Protein AF-A0A847G7D4-F1 (afdb_monomer_lite)

pLDDT: mean 92.66, std 6.48, range [59.78, 97.56]

Structure (mmCIF, N/CA/C/O backbone):
data_AF-A0A847G7D4-F1
#
_entry.id   AF-A0A847G7D4-F1
#
loop_
_atom_site.group_PDB
_atom_site.id
_atom_site.type_symbol
_atom_site.label_atom_id
_atom_site.label_alt_id
_atom_site.label_comp_id
_atom_site.label_asym_id
_atom_site.label_entity_id
_atom_site.label_seq_id
_atom_site.pdbx_PDB_ins_code
_atom_site.Cartn_x
_atom_site.Cartn_y
_atom_site.Cartn_z
_atom_site.occupancy
_atom_site.B_iso_or_equiv
_atom_site.auth_seq_id
_atom_site.auth_comp_id
_atom_site.auth_asym_id
_atom_site.auth_atom_id
_atom_site.pdbx_PDB_model_num
ATOM 1 N N . MET A 1 1 ? 4.724 3.557 -16.819 1.00 59.78 1 MET A N 1
ATOM 2 C CA . MET A 1 1 ? 5.457 2.742 -15.827 1.00 59.78 1 MET A CA 1
ATOM 3 C C . MET A 1 1 ? 5.596 1.332 -16.378 1.00 59.78 1 MET A C 1
ATOM 5 O O . MET A 1 1 ? 4.593 0.795 -16.820 1.00 59.78 1 MET A O 1
ATOM 9 N N . GLU A 1 2 ? 6.792 0.742 -16.414 1.00 77.69 2 GLU A N 1
ATOM 10 C CA . GLU A 1 2 ? 6.991 -0.577 -17.039 1.00 77.69 2 GLU A CA 1
ATOM 11 C C . GLU A 1 2 ? 6.957 -1.713 -16.009 1.00 77.69 2 GLU A C 1
ATOM 13 O O . GLU A 1 2 ? 7.995 -2.234 -15.607 1.00 77.69 2 GLU A O 1
ATOM 18 N N . PHE A 1 3 ? 5.760 -2.131 -15.582 1.00 86.38 3 PHE A N 1
ATOM 19 C CA . PHE A 1 3 ? 5.601 -3.343 -14.758 1.00 86.38 3 PHE A CA 1
ATOM 20 C C . PHE A 1 3 ? 6.111 -4.610 -15.475 1.00 86.38 3 PHE A C 1
ATOM 22 O O . PHE A 1 3 ? 6.434 -5.609 -14.841 1.00 86.38 3 PHE A O 1
ATOM 29 N N . ARG A 1 4 ? 6.243 -4.561 -16.807 1.00 86.69 4 ARG A N 1
ATOM 30 C CA . ARG A 1 4 ? 6.756 -5.658 -17.639 1.00 86.69 4 ARG A CA 1
ATOM 31 C C . ARG A 1 4 ? 8.163 -6.114 -17.250 1.00 86.69 4 ARG A C 1
ATOM 33 O O . ARG A 1 4 ? 8.477 -7.284 -17.429 1.00 86.69 4 ARG A O 1
ATOM 40 N N . LYS A 1 5 ? 8.982 -5.241 -16.650 1.00 89.44 5 LYS A N 1
ATOM 41 C CA . LYS A 1 5 ? 10.324 -5.606 -16.162 1.00 89.44 5 LYS A CA 1
ATOM 42 C C . LYS A 1 5 ? 10.313 -6.678 -15.065 1.00 89.44 5 LYS A C 1
ATOM 44 O O . LYS A 1 5 ? 11.344 -7.289 -14.812 1.00 89.44 5 LYS A O 1
ATOM 49 N N . TYR A 1 6 ? 9.170 -6.886 -14.408 1.00 90.81 6 TYR A N 1
ATOM 50 C CA . TYR A 1 6 ? 8.993 -7.908 -13.375 1.00 90.81 6 TYR A CA 1
ATOM 51 C C . TYR A 1 6 ? 8.557 -9.265 -13.940 1.00 90.81 6 TYR A C 1
ATOM 53 O O . TYR A 1 6 ? 8.302 -10.178 -13.164 1.00 90.81 6 TYR A O 1
ATOM 61 N N . ASN A 1 7 ? 8.468 -9.396 -15.270 1.00 93.69 7 ASN A N 1
ATOM 62 C CA . ASN A 1 7 ? 8.073 -10.620 -15.969 1.00 93.69 7 ASN A CA 1
ATOM 63 C C . ASN A 1 7 ? 6.799 -11.288 -15.393 1.00 93.69 7 ASN A C 1
ATOM 65 O O . ASN A 1 7 ? 6.841 -12.464 -15.023 1.00 93.69 7 ASN A O 1
ATOM 69 N N . PRO A 1 8 ? 5.677 -10.549 -15.262 1.00 92.56 8 PRO A N 1
ATOM 70 C CA . PRO A 1 8 ? 4.425 -11.132 -14.792 1.00 92.56 8 PRO A CA 1
ATOM 71 C C . PRO A 1 8 ? 3.882 -12.159 -15.800 1.00 92.56 8 PRO A C 1
ATOM 73 O O . PRO A 1 8 ? 4.167 -12.051 -16.997 1.00 92.56 8 PRO A O 1
ATOM 76 N N . PRO A 1 9 ? 3.082 -13.137 -15.348 1.00 97.12 9 PRO A N 1
ATOM 77 C CA . PRO A 1 9 ? 2.477 -14.110 -16.247 1.00 97.12 9 PRO A CA 1
ATOM 78 C C . PRO A 1 9 ? 1.471 -13.436 -17.207 1.00 97.12 9 PRO A C 1
ATOM 80 O O . PRO A 1 9 ? 0.978 -12.342 -16.901 1.00 97.12 9 PRO A O 1
ATOM 83 N N . PRO A 1 10 ? 1.163 -14.049 -18.369 1.00 96.12 10 PRO A N 1
ATOM 84 C CA . PRO A 1 10 ? 0.322 -13.440 -19.403 1.00 96.12 10 PRO A CA 1
ATOM 85 C C . PRO A 1 10 ? -1.025 -12.918 -18.888 1.00 96.12 10 PRO A C 1
ATOM 87 O O . PRO A 1 10 ? -1.394 -11.782 -19.178 1.00 96.12 10 PRO A O 1
ATOM 90 N N . GLU A 1 11 ? -1.707 -13.684 -18.041 1.00 96.62 11 GLU A N 1
ATOM 91 C CA . GLU A 1 11 ? -2.991 -13.295 -17.456 1.00 96.62 11 GLU A CA 1
ATOM 92 C C . GLU A 1 11 ? -2.895 -12.026 -16.591 1.00 96.62 11 GLU A C 1
ATOM 94 O O . GLU A 1 11 ? -3.797 -11.189 -16.596 1.00 96.62 11 GLU A O 1
ATOM 99 N N . ALA A 1 12 ? -1.776 -11.826 -15.889 1.00 94.94 12 ALA A N 1
ATOM 100 C CA . ALA A 1 12 ? -1.549 -10.617 -15.106 1.00 94.94 12 ALA A CA 1
ATOM 101 C C . ALA A 1 12 ? -1.219 -9.417 -16.006 1.00 94.94 12 ALA A C 1
ATOM 103 O O . ALA A 1 12 ? -1.592 -8.291 -15.679 1.00 94.94 12 ALA A O 1
ATOM 104 N N . ILE A 1 13 ? -0.556 -9.632 -17.148 1.00 94.81 13 ILE A N 1
ATOM 105 C CA . ILE A 1 13 ? -0.301 -8.573 -18.137 1.00 94.81 13 ILE A CA 1
ATOM 106 C C . ILE A 1 13 ? -1.619 -8.009 -18.668 1.00 94.81 13 ILE A C 1
ATOM 108 O O . ILE A 1 13 ? -1.755 -6.787 -18.751 1.00 94.81 13 ILE A O 1
ATOM 112 N N . ASP A 1 14 ? -2.581 -8.874 -18.990 1.00 95.62 14 ASP A N 1
ATOM 113 C CA . ASP A 1 14 ? -3.890 -8.457 -19.499 1.00 95.62 14 ASP A CA 1
ATOM 114 C C . ASP A 1 14 ? -4.635 -7.588 -18.476 1.00 95.62 14 ASP A C 1
ATOM 116 O O . ASP A 1 14 ? -5.105 -6.498 -18.814 1.00 95.62 14 ASP A O 1
ATOM 120 N N . ILE A 1 15 ? -4.644 -8.003 -17.203 1.00 95.06 15 ILE A N 1
ATOM 121 C CA . ILE A 1 15 ? -5.244 -7.236 -16.098 1.00 95.06 15 ILE A CA 1
ATOM 122 C C . ILE A 1 15 ? -4.548 -5.878 -15.922 1.00 95.06 15 ILE A C 1
ATOM 124 O O . ILE A 1 15 ? -5.209 -4.844 -15.836 1.00 95.06 15 ILE A O 1
ATOM 128 N N . LEU A 1 16 ? -3.212 -5.858 -15.887 1.00 93.75 16 LEU A N 1
ATOM 129 C CA . LEU A 1 16 ? -2.435 -4.634 -15.663 1.00 93.75 16 LEU A CA 1
ATOM 130 C C . LEU A 1 16 ? -2.525 -3.649 -16.839 1.00 93.75 16 LEU A C 1
ATOM 132 O O . LEU A 1 16 ? -2.470 -2.442 -16.614 1.00 93.75 16 LEU A O 1
ATOM 136 N N . ASN A 1 17 ? -2.684 -4.131 -18.077 1.00 93.19 17 ASN A N 1
ATOM 137 C CA . ASN A 1 17 ? -2.933 -3.273 -19.243 1.00 93.19 17 ASN A CA 1
ATOM 138 C C . ASN A 1 17 ? -4.348 -2.670 -19.228 1.00 93.19 17 ASN A C 1
ATOM 140 O O . ASN A 1 17 ? -4.535 -1.566 -19.734 1.00 93.19 17 ASN A O 1
ATOM 144 N N . ALA A 1 18 ? -5.336 -3.390 -18.687 1.00 95.81 18 ALA A N 1
ATOM 145 C CA . ALA A 1 18 ? -6.718 -2.920 -18.584 1.00 95.81 18 ALA A CA 1
ATOM 146 C C . ALA A 1 18 ? -6.952 -1.964 -17.397 1.00 95.81 18 ALA A C 1
ATOM 148 O O . ALA A 1 18 ? -7.971 -1.274 -17.352 1.00 95.81 18 ALA A O 1
ATOM 149 N N . ALA A 1 19 ? -6.033 -1.921 -16.429 1.00 94.31 19 ALA A N 1
ATOM 150 C CA . ALA A 1 19 ? -6.152 -1.076 -15.250 1.00 94.31 19 ALA A CA 1
ATOM 151 C C . ALA A 1 19 ? -6.105 0.428 -15.610 1.00 94.31 19 ALA A C 1
ATOM 153 O O . ALA A 1 19 ? -5.246 0.842 -16.392 1.00 94.31 19 ALA A O 1
ATOM 154 N N . PRO A 1 20 ? -6.941 1.285 -14.986 1.00 94.62 20 PRO A N 1
ATOM 155 C CA . PRO A 1 20 ? -6.899 2.741 -15.192 1.00 94.62 20 PRO A CA 1
ATOM 156 C C . PRO A 1 20 ? -5.550 3.385 -14.838 1.00 94.62 20 PRO A C 1
ATOM 158 O O . PRO A 1 20 ? -5.212 4.458 -15.334 1.00 94.62 20 PRO A O 1
ATOM 161 N N . GLY A 1 21 ? -4.775 2.736 -13.969 1.00 91.75 21 GLY A N 1
ATOM 162 C CA . GLY A 1 21 ? -3.430 3.141 -13.594 1.00 91.75 21 GLY A CA 1
ATOM 163 C C . GLY A 1 21 ? -2.723 2.034 -12.821 1.00 91.75 21 GLY A C 1
ATOM 164 O O . GLY A 1 21 ? -3.352 1.271 -12.092 1.00 91.75 21 GLY A O 1
ATOM 165 N N . VAL A 1 22 ? -1.401 1.952 -12.980 1.00 91.00 22 VAL A N 1
ATOM 166 C CA . VAL A 1 22 ? -0.549 0.979 -12.286 1.00 91.00 22 VAL A CA 1
ATOM 167 C C . VAL A 1 22 ? 0.635 1.709 -11.666 1.00 91.00 22 VAL A C 1
ATOM 169 O O . VAL A 1 22 ? 1.362 2.422 -12.362 1.00 91.00 22 VAL A O 1
ATOM 172 N N . ILE A 1 23 ? 0.846 1.492 -10.366 1.00 89.75 23 ILE A N 1
ATOM 173 C CA . ILE A 1 23 ? 1.998 1.985 -9.605 1.00 89.75 23 ILE A CA 1
ATOM 174 C C . ILE A 1 23 ? 2.757 0.773 -9.055 1.00 89.75 23 ILE A C 1
ATOM 176 O O . ILE A 1 23 ? 2.155 -0.116 -8.464 1.00 89.75 23 ILE A O 1
ATOM 180 N N . ALA A 1 24 ? 4.076 0.728 -9.247 1.00 88.50 24 ALA A N 1
ATOM 181 C CA . ALA A 1 24 ? 4.931 -0.371 -8.801 1.00 88.50 24 ALA A CA 1
ATOM 182 C C . ALA A 1 24 ? 6.186 0.137 -8.072 1.00 88.50 24 ALA A C 1
ATOM 184 O O . ALA A 1 24 ? 7.039 0.813 -8.650 1.00 88.50 24 ALA A O 1
ATOM 185 N N . ALA A 1 25 ? 6.361 -0.233 -6.805 1.00 91.06 25 ALA A N 1
ATOM 186 C CA . ALA A 1 25 ? 7.605 0.055 -6.100 1.00 91.06 25 ALA A CA 1
ATOM 187 C C . ALA A 1 25 ? 8.764 -0.750 -6.716 1.00 91.06 25 ALA A C 1
ATOM 189 O O . ALA A 1 25 ? 8.719 -1.975 -6.809 1.00 91.06 25 ALA A O 1
ATOM 190 N N . SER A 1 26 ? 9.818 -0.064 -7.157 1.00 90.88 26 SER A N 1
ATOM 191 C CA . SER A 1 26 ? 11.021 -0.697 -7.723 1.00 90.88 26 SER A CA 1
ATOM 192 C C . SER A 1 26 ? 12.174 -0.787 -6.735 1.00 90.88 26 SER A C 1
ATOM 194 O O . SER A 1 26 ? 13.155 -1.474 -7.007 1.00 90.88 26 SER A O 1
ATOM 196 N N . THR A 1 27 ? 12.076 -0.078 -5.614 1.00 92.25 27 THR A N 1
ATOM 197 C CA . THR A 1 27 ? 13.087 -0.040 -4.561 1.00 92.25 27 THR A CA 1
ATOM 198 C C . THR A 1 27 ? 12.414 -0.039 -3.193 1.00 92.25 27 THR A C 1
ATOM 200 O O . THR A 1 27 ? 11.253 0.353 -3.062 1.00 92.25 27 THR A O 1
ATOM 203 N N . ILE A 1 28 ? 13.155 -0.441 -2.158 1.00 92.50 28 ILE A N 1
ATOM 204 C CA . ILE A 1 28 ? 12.665 -0.393 -0.774 1.00 92.50 28 ILE A CA 1
ATOM 205 C C . ILE A 1 28 ? 12.259 1.039 -0.369 1.00 92.50 28 ILE A C 1
ATOM 207 O O . ILE A 1 28 ? 11.157 1.188 0.148 1.00 92.50 28 ILE A O 1
ATOM 211 N N . PRO A 1 29 ? 13.043 2.106 -0.644 1.00 92.44 29 PRO A N 1
ATOM 212 C CA . PRO A 1 29 ? 12.605 3.472 -0.352 1.00 92.44 29 PRO A CA 1
ATOM 213 C C . PRO A 1 29 ? 11.285 3.853 -1.030 1.00 92.44 29 PRO A C 1
ATOM 215 O O . PRO A 1 29 ? 10.409 4.399 -0.371 1.00 92.44 29 PRO A O 1
ATOM 218 N N . GLN A 1 30 ? 11.103 3.497 -2.309 1.00 93.06 30 GLN A N 1
ATOM 219 C CA . GLN A 1 30 ? 9.839 3.746 -3.013 1.00 93.06 30 GLN A CA 1
ATOM 220 C C . GLN A 1 30 ? 8.673 2.998 -2.370 1.00 93.06 30 GLN A C 1
ATOM 222 O O . GLN A 1 30 ? 7.587 3.555 -2.263 1.00 93.06 30 GLN A O 1
ATOM 227 N N . LEU A 1 31 ? 8.892 1.752 -1.939 1.00 92.75 31 LEU A N 1
ATOM 228 C CA . LEU A 1 31 ? 7.874 0.980 -1.234 1.00 92.75 31 LEU A CA 1
ATOM 229 C C . LEU A 1 31 ? 7.481 1.668 0.078 1.00 92.75 31 LEU A C 1
ATOM 231 O O . LEU A 1 31 ? 6.299 1.842 0.335 1.00 92.75 31 LEU A O 1
ATOM 235 N N . ILE A 1 32 ? 8.460 2.102 0.877 1.00 93.62 32 ILE A N 1
ATOM 236 C CA . ILE A 1 32 ? 8.206 2.782 2.154 1.00 93.62 32 ILE A CA 1
ATOM 237 C C . ILE A 1 32 ? 7.471 4.109 1.926 1.00 93.62 32 ILE A C 1
ATOM 239 O O . ILE A 1 32 ? 6.515 4.402 2.640 1.00 93.62 32 ILE A O 1
ATOM 243 N N . ASP A 1 33 ? 7.890 4.911 0.946 1.00 93.81 33 ASP A N 1
ATOM 244 C CA . ASP A 1 33 ? 7.225 6.178 0.632 1.00 93.81 33 ASP A CA 1
ATOM 245 C C . ASP A 1 33 ? 5.779 5.941 0.177 1.00 93.81 33 ASP A C 1
ATOM 247 O O . ASP A 1 33 ? 4.876 6.598 0.684 1.00 93.81 33 ASP A O 1
ATOM 251 N N . LEU A 1 34 ? 5.531 4.968 -0.707 1.00 93.75 34 LEU A N 1
ATOM 252 C CA . LEU A 1 34 ? 4.172 4.625 -1.142 1.00 93.75 34 LEU A CA 1
ATOM 253 C C . LEU A 1 34 ? 3.294 4.135 0.018 1.00 93.75 34 LEU A C 1
ATOM 255 O O . LEU A 1 34 ? 2.133 4.527 0.096 1.00 93.75 34 LEU A O 1
ATOM 259 N N . SER A 1 35 ? 3.839 3.333 0.934 1.00 93.62 35 SER A N 1
ATOM 260 C CA . SER A 1 35 ? 3.084 2.808 2.078 1.00 93.62 35 SER A CA 1
ATOM 261 C C . SER A 1 35 ? 2.793 3.856 3.157 1.00 93.62 35 SER A C 1
ATOM 263 O O . SER A 1 35 ? 1.795 3.743 3.859 1.00 93.62 35 SER A O 1
ATOM 265 N N . CYS A 1 36 ? 3.656 4.861 3.322 1.00 95.25 36 CYS A N 1
ATOM 266 C CA . CYS A 1 36 ? 3.561 5.841 4.409 1.00 95.25 36 CYS A CA 1
ATOM 267 C C . CYS A 1 36 ? 2.997 7.204 3.978 1.00 95.25 36 CYS A C 1
ATOM 269 O O . CYS A 1 36 ? 3.118 8.160 4.738 1.00 95.25 36 CYS A O 1
ATOM 271 N N . GLY A 1 37 ? 2.372 7.321 2.802 1.00 92.25 37 GLY A N 1
ATOM 272 C CA . GLY A 1 37 ? 1.742 8.575 2.358 1.00 92.25 37 GLY A CA 1
ATOM 273 C C . GLY A 1 37 ? 2.694 9.566 1.677 1.00 92.25 37 GLY A C 1
ATOM 274 O O . GLY A 1 37 ? 2.391 10.751 1.574 1.00 92.25 37 GLY A O 1
ATOM 275 N N . GLY A 1 38 ? 3.842 9.090 1.199 1.00 93.88 38 GLY A N 1
ATOM 276 C CA . GLY A 1 38 ? 4.800 9.839 0.394 1.00 93.88 38 GLY A CA 1
ATOM 277 C C . GLY A 1 38 ? 6.130 10.144 1.097 1.00 93.88 38 GLY A C 1
ATOM 278 O O . GLY A 1 38 ? 6.335 9.804 2.268 1.00 93.88 38 GLY A O 1
ATOM 279 N N . PRO A 1 39 ? 7.066 10.789 0.375 1.00 94.00 39 PRO A N 1
ATOM 280 C CA . PRO A 1 39 ? 8.379 11.138 0.906 1.00 94.00 39 PRO A CA 1
ATOM 281 C C . PRO A 1 39 ? 8.284 12.036 2.140 1.00 94.00 39 PRO A C 1
ATOM 283 O O . PRO A 1 39 ? 7.574 13.038 2.147 1.00 94.00 39 PRO A O 1
ATOM 286 N N . GLY A 1 40 ? 9.032 11.689 3.186 1.00 90.69 40 GLY A N 1
ATOM 287 C CA . GLY A 1 40 ? 9.067 12.450 4.439 1.00 90.69 40 GLY A CA 1
ATOM 288 C C . GLY A 1 40 ? 7.892 12.188 5.384 1.00 90.69 40 GLY A C 1
ATOM 289 O O . GLY A 1 40 ? 7.958 12.608 6.538 1.00 90.69 40 GLY A O 1
ATOM 290 N N . SER A 1 41 ? 6.867 11.451 4.950 1.00 94.38 41 SER A N 1
ATOM 291 C CA . SER A 1 41 ? 5.781 11.029 5.828 1.00 94.38 41 SER A CA 1
ATOM 292 C C . SER A 1 41 ? 6.153 9.773 6.624 1.00 94.38 41 SER A C 1
ATOM 294 O O . SER A 1 41 ? 6.802 8.842 6.128 1.00 94.38 41 SER A O 1
ATOM 296 N N . SER A 1 42 ? 5.745 9.752 7.891 1.00 93.88 42 SER A N 1
ATOM 297 C CA . SER A 1 42 ? 5.930 8.632 8.819 1.00 93.88 42 SER A CA 1
ATOM 298 C C . SER A 1 42 ? 4.617 7.972 9.239 1.00 93.88 42 SER A C 1
ATOM 300 O O . SER A 1 42 ? 4.654 6.985 9.976 1.00 93.88 42 SER A O 1
ATOM 302 N N . TYR A 1 43 ? 3.484 8.494 8.772 1.00 95.31 43 TYR A N 1
ATOM 303 C CA . TYR A 1 43 ? 2.147 8.041 9.127 1.00 95.31 43 TYR A CA 1
ATOM 304 C C . TYR A 1 43 ? 1.223 8.141 7.918 1.00 95.31 43 TYR A C 1
ATOM 306 O O . TYR A 1 43 ? 1.222 9.146 7.209 1.00 95.31 43 TYR A O 1
ATOM 314 N N . PHE A 1 44 ? 0.412 7.114 7.716 1.00 97.12 44 PHE A N 1
ATOM 315 C CA . PHE A 1 44 ? -0.674 7.125 6.755 1.00 97.12 44 PHE A CA 1
ATOM 316 C C . PHE A 1 44 ? -1.874 6.392 7.335 1.00 97.12 44 PHE A C 1
ATOM 318 O O . PHE A 1 44 ? -1.720 5.390 8.030 1.00 97.12 44 PHE A O 1
ATOM 325 N N . GLU A 1 45 ? -3.065 6.895 7.046 1.00 96.50 45 GLU A N 1
ATOM 326 C CA . GLU A 1 45 ? -4.310 6.284 7.481 1.00 96.50 45 GLU A CA 1
ATOM 327 C C . GLU A 1 45 ? -5.014 5.662 6.278 1.00 96.50 45 GLU A C 1
ATOM 329 O O . GLU A 1 45 ? -5.325 6.347 5.302 1.00 96.50 45 GLU A O 1
ATOM 334 N N . VAL A 1 46 ? -5.254 4.355 6.352 1.00 96.06 46 VAL A N 1
ATOM 335 C CA . VAL A 1 46 ? -6.085 3.638 5.387 1.00 96.06 46 VAL A CA 1
ATOM 336 C C . VAL A 1 46 ? -7.521 3.766 5.871 1.00 96.06 46 VAL A C 1
ATOM 338 O O . VAL A 1 46 ? -7.928 3.081 6.809 1.00 96.06 46 VAL A O 1
ATOM 341 N N . ALA A 1 47 ? -8.268 4.682 5.262 1.00 96.12 47 ALA A N 1
ATOM 342 C CA . ALA A 1 47 ? -9.655 4.954 5.610 1.00 96.12 47 ALA A CA 1
ATOM 343 C C . ALA A 1 47 ? -10.503 5.214 4.365 1.00 96.12 47 ALA A C 1
ATOM 345 O O . ALA A 1 47 ? -10.009 5.729 3.356 1.00 96.12 47 ALA A O 1
ATOM 346 N N . TYR A 1 48 ? -11.777 4.844 4.437 1.00 96.38 48 TYR A N 1
ATOM 347 C CA . TYR A 1 48 ? -12.730 5.007 3.345 1.00 96.38 48 TYR A CA 1
ATOM 348 C C . TYR A 1 48 ? -14.167 5.032 3.861 1.00 96.38 48 TYR A C 1
ATOM 350 O O . TYR A 1 48 ? -14.472 4.586 4.966 1.00 96.38 48 TYR A O 1
ATOM 358 N N . GLU A 1 49 ? -15.064 5.557 3.032 1.00 97.44 49 GLU A N 1
ATOM 359 C CA . GLU A 1 49 ? -16.497 5.548 3.300 1.00 97.44 49 GLU A CA 1
ATOM 360 C C . GLU A 1 49 ? -17.051 4.122 3.171 1.00 97.44 49 GLU A C 1
ATOM 362 O O . GLU A 1 49 ? -16.856 3.451 2.153 1.00 97.44 49 GLU A O 1
ATOM 367 N N . VAL A 1 50 ? -17.773 3.667 4.192 1.00 95.75 50 VAL A N 1
ATOM 368 C CA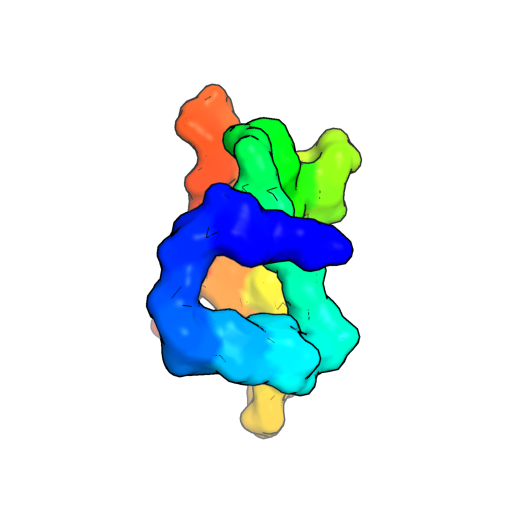 . VAL A 1 50 ? -18.472 2.382 4.214 1.00 95.75 50 VAL A CA 1
ATOM 369 C C . VAL A 1 50 ? -19.971 2.634 4.303 1.00 95.75 50 VAL A C 1
ATOM 371 O O . VAL A 1 50 ? -20.456 3.304 5.218 1.00 95.75 50 VAL A O 1
ATOM 374 N N . GLU A 1 51 ? -20.723 2.060 3.364 1.00 96.75 51 GLU A N 1
ATOM 375 C CA . GLU A 1 51 ? -22.179 2.194 3.314 1.00 96.75 51 GLU A CA 1
ATOM 376 C C . GLU A 1 51 ? -22.821 1.796 4.657 1.00 96.75 51 GLU A C 1
ATOM 378 O O . GLU A 1 51 ? -22.565 0.724 5.207 1.00 96.75 51 GLU A O 1
ATOM 383 N N . GLY A 1 52 ? -23.630 2.700 5.219 1.00 97.00 52 GLY A N 1
ATOM 384 C CA . GLY A 1 52 ? -24.299 2.514 6.511 1.00 97.00 52 GLY A CA 1
ATOM 385 C C . GLY A 1 52 ? -23.412 2.679 7.754 1.00 97.00 52 GLY A C 1
ATOM 386 O O . GLY A 1 52 ? -23.944 2.645 8.863 1.00 97.00 52 GLY A O 1
ATOM 387 N N . LYS A 1 53 ? -22.096 2.881 7.603 1.00 93.81 53 LYS A N 1
ATOM 388 C CA . LYS A 1 53 ? -21.154 3.095 8.721 1.00 93.81 53 LYS A CA 1
ATOM 389 C C . LYS A 1 53 ? -20.436 4.447 8.679 1.00 93.81 53 LYS A C 1
ATOM 391 O O . LYS A 1 53 ? -19.920 4.873 9.707 1.00 93.81 53 LYS A O 1
ATOM 396 N N . GLY A 1 54 ? -20.443 5.128 7.534 1.00 95.94 54 GLY A N 1
ATOM 397 C CA . GLY A 1 54 ? -19.732 6.389 7.347 1.00 95.94 54 GLY A CA 1
ATOM 398 C C . GLY A 1 54 ? -18.245 6.170 7.075 1.00 95.94 54 GLY A C 1
ATOM 399 O O . GLY A 1 54 ? -17.839 5.100 6.619 1.00 95.94 54 GLY A O 1
ATOM 400 N N . TRP A 1 55 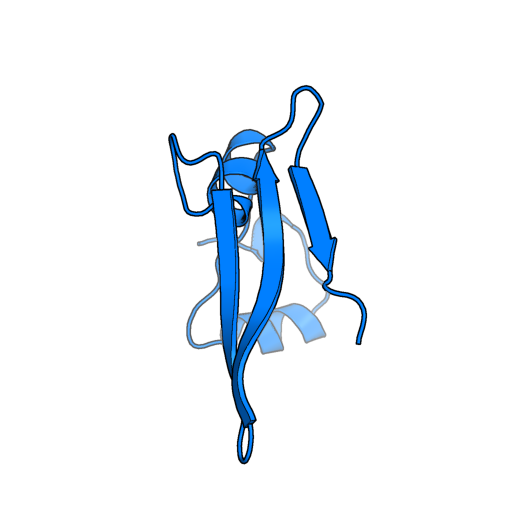? -17.427 7.172 7.386 1.00 96.50 55 TRP A N 1
ATOM 401 C CA . TRP A 1 55 ? -15.975 7.096 7.248 1.00 96.50 55 TRP A CA 1
ATOM 402 C C . TRP A 1 55 ? -15.379 6.115 8.265 1.00 96.50 55 TRP A C 1
ATOM 404 O O . TRP A 1 55 ? -15.502 6.319 9.475 1.00 96.50 55 TRP A O 1
ATOM 414 N N . VAL A 1 56 ? -14.729 5.056 7.784 1.00 95.62 56 VAL A N 1
ATOM 415 C CA . VAL A 1 56 ? -14.117 4.017 8.619 1.00 95.62 56 VAL A CA 1
ATOM 416 C C . VAL A 1 56 ? -12.618 3.975 8.360 1.00 95.62 56 VAL A C 1
ATOM 418 O O . VAL A 1 56 ? -12.177 3.807 7.225 1.00 95.62 56 VAL A O 1
ATOM 421 N N . THR A 1 57 ? -11.836 4.080 9.431 1.00 96.06 57 THR A N 1
ATOM 422 C CA . THR A 1 57 ? -10.406 3.770 9.412 1.00 96.06 57 THR A CA 1
ATOM 423 C C . THR A 1 57 ? -10.223 2.261 9.537 1.00 96.06 57 THR A C 1
ATOM 425 O O . THR A 1 57 ? -10.645 1.663 10.523 1.00 96.06 57 THR A O 1
ATOM 428 N N . GLU A 1 58 ? -9.601 1.637 8.543 1.00 95.19 58 GLU A N 1
ATOM 429 C CA . GLU A 1 58 ? -9.306 0.201 8.543 1.00 95.19 58 GLU A CA 1
ATOM 430 C C . GLU A 1 58 ? -7.965 -0.085 9.229 1.00 95.19 58 GLU A C 1
ATOM 432 O O . GLU A 1 58 ? -7.852 -0.982 10.069 1.00 95.19 58 GLU A O 1
ATOM 437 N N . ALA A 1 59 ? -6.941 0.701 8.889 1.00 96.81 59 ALA A N 1
ATOM 438 C CA . ALA A 1 59 ? -5.599 0.516 9.413 1.00 96.81 59 ALA A CA 1
ATOM 439 C C . ALA A 1 59 ? -4.816 1.826 9.488 1.00 96.81 59 ALA A C 1
ATOM 441 O O . ALA A 1 59 ? -5.008 2.755 8.701 1.00 96.81 59 ALA A O 1
ATOM 442 N N . THR A 1 60 ? -3.854 1.857 10.404 1.00 96.75 60 THR A N 1
ATOM 443 C CA . THR A 1 60 ? -2.818 2.894 10.455 1.00 96.75 60 THR A CA 1
ATOM 444 C C . THR A 1 60 ? -1.491 2.310 9.994 1.00 96.75 60 THR A C 1
ATOM 446 O O . THR A 1 60 ? -1.138 1.184 10.347 1.00 96.75 60 THR A O 1
ATOM 449 N N . VAL A 1 61 ? -0.751 3.059 9.183 1.00 97.56 61 VAL A N 1
ATOM 450 C CA . VAL A 1 61 ? 0.528 2.635 8.616 1.00 97.56 61 VAL A CA 1
ATOM 451 C C . VAL A 1 61 ? 1.625 3.569 9.099 1.00 97.56 61 VAL A C 1
ATOM 453 O O . VAL A 1 61 ? 1.613 4.766 8.816 1.00 97.56 61 VAL A O 1
ATOM 456 N N . ASN A 1 62 ? 2.603 3.024 9.817 1.00 96.62 62 ASN A N 1
ATOM 457 C CA . ASN A 1 62 ? 3.672 3.788 10.448 1.00 96.62 62 ASN A CA 1
ATOM 458 C C . ASN A 1 62 ? 5.040 3.403 9.884 1.00 96.62 62 ASN A C 1
ATOM 460 O O . ASN A 1 62 ?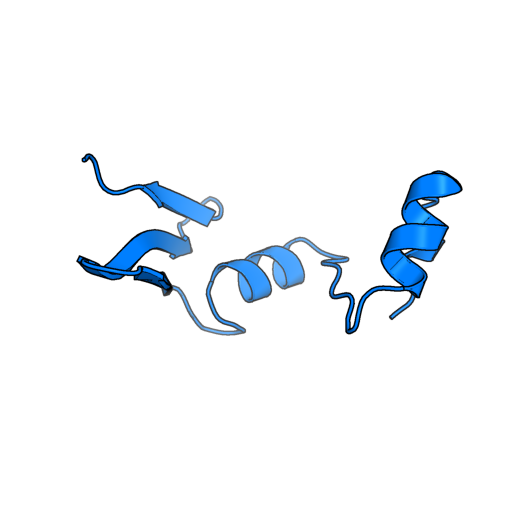 5.388 2.221 9.807 1.00 96.62 62 ASN A O 1
ATOM 464 N N . ARG A 1 63 ? 5.867 4.409 9.587 1.00 95.50 63 ARG A N 1
ATOM 465 C CA . ARG A 1 63 ? 7.303 4.212 9.367 1.00 95.50 63 ARG A CA 1
ATOM 466 C C . ARG A 1 63 ? 7.971 3.993 10.722 1.00 95.50 63 ARG A C 1
ATOM 468 O O . ARG A 1 63 ? 7.971 4.882 11.572 1.00 95.50 63 ARG A O 1
ATOM 475 N N . VAL A 1 64 ? 8.560 2.821 10.917 1.00 94.50 64 VAL A N 1
ATOM 476 C CA . VAL A 1 64 ? 9.247 2.432 12.155 1.00 94.50 64 VAL A CA 1
ATOM 477 C C . VAL A 1 64 ? 10.740 2.226 11.899 1.00 94.50 64 VAL A C 1
ATOM 479 O O . VAL A 1 64 ? 11.198 2.227 10.758 1.00 94.50 64 VAL A O 1
ATOM 482 N N . ARG A 1 65 ? 11.535 2.053 12.964 1.00 91.06 65 ARG A N 1
ATOM 483 C CA . ARG A 1 65 ? 13.006 1.944 12.861 1.00 91.06 65 ARG A CA 1
ATOM 484 C C . ARG A 1 65 ? 13.487 0.853 11.899 1.00 91.06 65 ARG A C 1
ATOM 486 O O . ARG A 1 65 ? 14.555 1.004 11.319 1.00 91.06 65 ARG A O 1
ATOM 493 N N . ASN A 1 66 ? 12.734 -0.233 11.761 1.00 88.56 66 ASN A N 1
ATOM 494 C CA . ASN A 1 66 ? 13.103 -1.421 10.993 1.00 88.56 66 ASN A CA 1
ATOM 495 C C . ASN A 1 66 ? 12.177 -1.698 9.796 1.00 88.56 66 ASN A C 1
ATOM 497 O O . ASN A 1 66 ? 12.245 -2.790 9.237 1.00 88.56 66 ASN A O 1
ATOM 501 N N . GLY A 1 67 ? 11.324 -0.751 9.395 1.00 90.69 67 GLY A N 1
ATOM 502 C CA . GLY A 1 67 ? 10.435 -0.944 8.250 1.00 90.69 67 GLY A CA 1
ATOM 503 C C . GLY A 1 67 ? 9.119 -0.188 8.362 1.00 90.69 67 GLY A C 1
ATOM 504 O O . GLY A 1 67 ? 9.083 0.972 8.771 1.00 90.69 67 GLY A O 1
ATOM 505 N N . VAL A 1 68 ? 8.039 -0.859 7.971 1.00 95.75 68 VAL A N 1
ATOM 506 C CA . VAL A 1 68 ? 6.674 -0.328 7.970 1.00 95.75 68 VAL A CA 1
ATOM 507 C 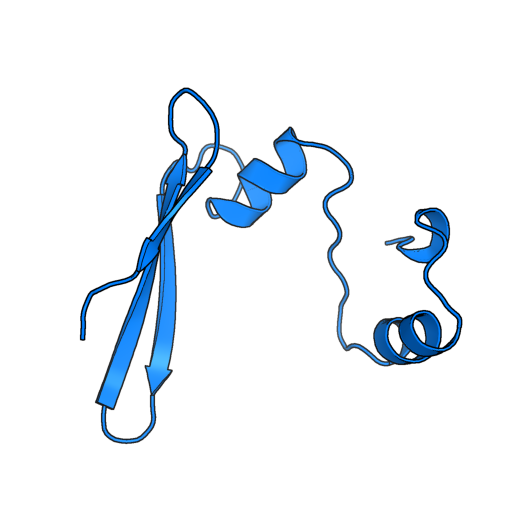C . VAL A 1 68 ? 5.796 -1.252 8.806 1.00 95.75 68 VAL A C 1
ATOM 509 O O . VAL A 1 68 ? 5.843 -2.467 8.624 1.00 95.75 68 VAL A O 1
ATOM 512 N N . ALA A 1 69 ? 5.011 -0.678 9.714 1.00 96.38 69 ALA A N 1
ATOM 513 C CA . ALA A 1 69 ? 4.013 -1.396 10.500 1.00 96.38 69 ALA A CA 1
ATOM 514 C C . ALA A 1 69 ? 2.613 -0.984 10.036 1.00 96.38 69 ALA A C 1
ATOM 516 O O . ALA A 1 69 ? 2.310 0.205 10.036 1.00 96.38 69 ALA A O 1
ATOM 517 N N . ALA A 1 70 ? 1.787 -1.955 9.644 1.00 96.19 70 ALA A N 1
ATOM 518 C CA . ALA A 1 70 ? 0.362 -1.759 9.394 1.00 96.19 70 ALA A CA 1
ATOM 519 C C . ALA A 1 70 ? -0.416 -2.321 10.590 1.00 96.19 70 ALA A C 1
ATOM 521 O O . ALA A 1 70 ? -0.357 -3.523 10.852 1.00 96.19 70 ALA A O 1
ATOM 522 N N . ASN A 1 71 ? -1.099 -1.450 11.326 1.00 95.62 71 ASN A N 1
ATOM 523 C CA . ASN A 1 71 ? -1.865 -1.802 12.514 1.00 95.62 71 ASN A CA 1
ATOM 524 C C . ASN A 1 71 ? -3.353 -1.731 12.176 1.00 95.62 71 ASN A C 1
ATOM 526 O O . ASN A 1 71 ? -3.875 -0.644 11.917 1.00 95.62 71 ASN A O 1
ATOM 530 N N . TYR A 1 72 ? -4.010 -2.886 12.175 1.00 95.75 72 TYR A N 1
ATOM 531 C CA . TYR A 1 72 ? -5.450 -2.999 11.973 1.00 95.75 72 TYR A CA 1
ATOM 532 C C . TYR A 1 72 ? -6.171 -2.719 13.285 1.00 95.75 72 TYR A C 1
ATOM 534 O O . TYR A 1 72 ? -5.710 -3.138 14.350 1.00 95.75 72 TYR A O 1
ATOM 542 N N . LEU A 1 73 ? -7.288 -2.003 13.206 1.00 91.25 73 LEU A N 1
ATOM 543 C CA . LEU A 1 73 ? -8.140 -1.798 14.371 1.00 91.25 73 LEU A CA 1
ATOM 544 C C . LEU A 1 73 ? -8.878 -3.113 14.674 1.00 91.25 73 LEU A C 1
ATOM 546 O O . LEU A 1 73 ? -9.394 -3.756 13.760 1.00 91.25 73 LEU A O 1
ATOM 550 N N . GLU A 1 74 ? -8.904 -3.540 15.939 1.00 78.94 74 GLU A N 1
ATOM 551 C CA . GLU A 1 74 ? -9.768 -4.654 16.347 1.00 78.94 74 GLU A CA 1
ATOM 552 C C . GLU A 1 74 ? -11.241 -4.215 16.278 1.00 78.94 74 GLU A C 1
ATOM 554 O O . GLU A 1 74 ? -11.561 -3.059 16.565 1.00 78.94 74 GLU A O 1
ATOM 559 N N . ALA A 1 75 ? -12.105 -5.132 15.831 1.00 60.19 75 ALA A N 1
ATOM 560 C CA . ALA A 1 75 ? -13.531 -4.904 15.582 1.00 60.19 75 ALA A CA 1
ATOM 561 C C . ALA A 1 75 ? -14.385 -4.913 16.857 1.00 60.19 75 ALA A C 1
ATOM 563 O O . ALA A 1 75 ? -14.075 -5.703 17.778 1.00 60.19 75 ALA A O 1
#

Radius of gyration: 15.65 Å; chains: 1; bounding box: 37×27×36 Å

Foldseek 3Di:
DCPCVVVDDPVVVVVQVPDPDDDDDPDQVSVQQVQQVHPPGFKDWDWDQDVPPGIDTQWIWGQDPVHIDTGGDDD

Sequence (75 aa):
MEFRKYNPPPEAIDILNAAPGVIAASTIPQLIDLSCGGPGSSYFEVAYEVEGKGWVTEATVNRVRNGVAANYLEA

Secondary structure 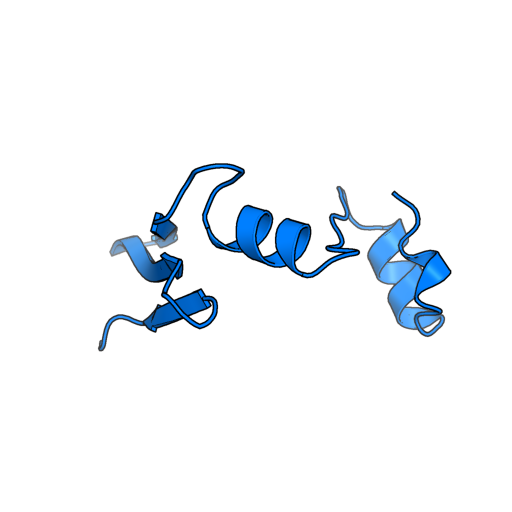(DSSP, 8-state):
--GGGG---HHHHHHHHHSS------SHHHHHHHHTTSTT--EEEEEEEETTTEEEEEEEEEEETTEEEEEEPP-

=== Feature glossary ===
The record interleaves many kinds of information about one protein. Here is each kind framed as the question it answers.

Q: What known structures does this most resemble?
A: Structural nearest neighbors (via Foldseek easy-search vs the PDB). Reported per hit: target PDB id, E-value, and alignment TM-score. A TM-score above ~0.5 is the conventional threshold for 'same fold'.

Q: Where is each backbone atom in 3D?
A: The mmCIF table is the protein's shape written out atom by atom. For each backbone N, Cα, C, and carbonyl O, it records an (x, y, z) coordinate triple in Å plus the residue type, chain letter, and residue number.

Q: What are the backbone torsion angles?
A: The φ/ψ torsion pair specifies the backbone conformation at each residue. φ rotates about the N–Cα bond, ψ about the Cα–C bond. Steric clashes forbid most of the (φ, ψ) plane — the allowed regions (α-helix basin, β-sheet basin, left-handed helix) are the Ramachandran-allowed regions.

Q: Which residues are buried vs exposed?
A: Solvent-accessible surface area (SASA) is the area in Å² traced out by the centre of a 1.4 Å probe sphere (a water molecule) rolled over the protein's van der Waals surface (Shrake–Rupley / Lee–Richards construction). Buried residues have near-zero SASA; fully exposed residues can exceed 200 Å². The total SASA scales roughly with the number of surface residues.

Q: How confident is the AlphaFold model at each residue?
A: pLDDT is the predicted lDDT-Cα score: AlphaFold's confidence that the local environment of each residue (all inter-atomic distances within 15 Å) is correctly placed. It is a per-residue number between 0 and 100, with higher meaning more reliable.

Q: What does the local fold look like, residue by residue?
A: 3Di is Foldseek's structural alphabet. Each residue is assigned one of twenty discrete states based on how its Cα sits relative to its spatial (not sequential) neighbors. Aligning 3Di strings finds structural homologs roughly as well as full 3D superposition, but orders of magnitude faster.

Q: How big and how compact is the whole molecule?
A: Radius of gyration (Rg) is the root-mean-square distance of Cα atoms from their centroid — a single number for overall size and compactness. A globular domain of N residues has Rg ≈ 2.2·N^0.38 Å; an extended or disordered chain has a much larger Rg. The Cα contact count is the number of residue pairs whose Cα atoms are within 8 Å and are more than four positions apart in sequence — a standard proxy for tertiary packing density. The bounding box is the smallest axis-aligned box enclosing all Cα atoms.

Q: Which residues are in helices, strands, or loops?
A: DSSP 8-state secondary structure assigns each residue one of H (α-helix), G (3₁₀-helix), I (π-helix), E (extended β-strand), B (isolated β-bridge), T (hydrogen-bonded turn), S (bend), or '-' (coil). The assignment is computed from backbone hydrogen-bond geometry via the Kabsch–Sander algorithm.

Q: How mobile is each atom in the crystal?
A: Crystallographic B-factors measure how much each atom's electron density is smeared out, in Å². They rise in mobile loops and surface residues and fall in the buried interior. In AlphaFold models this column is repurposed to hold pLDDT instead.

Q: What if only a Cα trace is available?
A: P-SEA three-state annotation labels each residue as helix, strand, or coil based purely on the geometry of the Cα trace. It serves as a fallback when the full backbone (and thus DSSP) is unavailable.

Q: What family and function is it annotated with?
A: Database cross-references. InterPro integrates a dozen domain/family signature databases into unified entries with residue-range hits. GO terms attach function/process/location labels with evidence codes. CATH codes position the fold in a four-level structural taxonomy. Organism is the NCBI-taxonomy species name.

Q: Are the domains correctly placed relative to each other?
A: Predicted Aligned Error (PAE) is an AlphaFold confidence matrix: entry (i, j) is the expected error in the position of residue j, in ångströms, when the prediction is superimposed on the true structure at residue i. Low PAE within a block of residues means that block is internally rigid and well-predicted; high PAE between two blocks means their relative placement is uncertain even if each block individually is confident.

Q: What do the diagnostic plots show?
A: Three diagnostic plots accompany the record. The Cα contact map visualizes the tertiary structure as a 2D adjacency matrix (8 Å cutoff, sequence-local contacts suppressed). The Ramachandran plot shows the distribution of backbone (φ, ψ) torsions, with points in the α and β basins reflecting secondary structure content. The PAE plot shows AlphaFold's inter-residue confidence as a color matrix.

Q: What is the amino-acid chain?
A: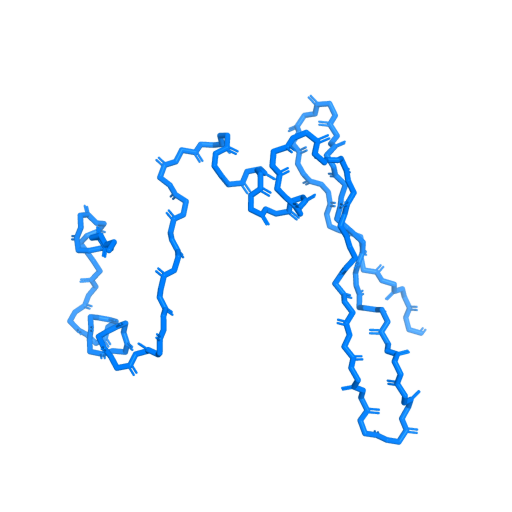 Primary structure: the covalent order of the twenty standard amino acids along the backbone. Two proteins with the same sequence will (almost always) fold to the same structure; two with 30% identity often share a fold but not the details.

Q: What do the rendered images show?
A: The six renders are orthographic views along the three Cartesian axes in both directions. Representation (cartoon, sticks, or surface) and color scheme (sequence-rainbow or by-chain) vary across proteins so the training set covers all the common visualization conventions.